Protein AF-C3ZDR0-F1 (afdb_monomer_lite)

Sequence (92 aa):
GHEVEGQYRGQTVTLDAPLNKINLHVRGGTILPTQQPANTTVYSRKNPMGLLVAMDDSSAASGTLFWDDGEDVDSIERNDYLFVNFTASSVS

Structure (mmCIF, N/CA/C/O backbone):
data_AF-C3ZDR0-F1
#
_entry.id   AF-C3ZDR0-F1
#
loop_
_atom_site.group_PDB
_atom_site.id
_atom_site.type_symbol
_atom_site.label_atom_id
_atom_site.label_alt_id
_atom_site.label_comp_id
_atom_site.label_asym_id
_atom_site.label_entity_id
_atom_site.label_seq_id
_atom_site.pdbx_PDB_ins_code
_atom_site.Cartn_x
_atom_site.Cartn_y
_atom_site.Cartn_z
_atom_site.occupancy
_atom_site.B_iso_or_equiv
_atom_site.auth_seq_id
_atom_site.auth_comp_id
_atom_site.auth_asym_id
_atom_site.auth_atom_id
_atom_site.pdbx_PDB_model_num
ATOM 1 N N . GLY A 1 1 ? -5.292 -9.696 7.614 1.00 55.31 1 GLY A N 1
ATOM 2 C CA . GLY A 1 1 ? -4.842 -8.996 8.832 1.00 55.31 1 GLY A CA 1
ATOM 3 C C . GLY A 1 1 ? -5.732 -9.414 9.979 1.00 55.31 1 GLY A C 1
ATOM 4 O O . GLY A 1 1 ? -6.826 -9.890 9.711 1.00 55.31 1 GLY A O 1
ATOM 5 N N . HIS A 1 2 ? -5.263 -9.283 11.215 1.00 66.62 2 HIS A N 1
ATOM 6 C CA . HIS A 1 2 ? -6.106 -9.408 12.404 1.00 66.62 2 HIS A CA 1
ATOM 7 C C . HIS A 1 2 ? -6.404 -7.990 12.892 1.00 66.62 2 HIS A C 1
ATOM 9 O O . HIS A 1 2 ? -5.473 -7.195 13.026 1.00 66.62 2 HIS A O 1
ATOM 15 N N . GLU A 1 3 ? -7.671 -7.660 13.110 1.00 65.88 3 GLU A N 1
ATOM 16 C CA . GLU A 1 3 ? -8.048 -6.379 13.703 1.00 65.88 3 GLU A CA 1
ATOM 17 C C . GLU A 1 3 ? -7.654 -6.380 15.179 1.00 65.88 3 GLU A C 1
ATOM 19 O O . GLU A 1 3 ? -7.923 -7.337 15.898 1.00 65.88 3 GLU A O 1
ATOM 24 N N . VAL A 1 4 ? -6.942 -5.356 15.641 1.00 67.25 4 VAL A N 1
ATOM 25 C CA . VAL A 1 4 ? -6.599 -5.264 17.063 1.00 67.25 4 VAL A CA 1
ATOM 26 C C . VAL A 1 4 ? -7.794 -4.632 17.773 1.00 67.25 4 VAL A C 1
ATOM 28 O O . VAL A 1 4 ? -7.919 -3.411 17.807 1.00 67.25 4 VAL A O 1
ATOM 31 N N . GLU A 1 5 ? -8.694 -5.470 18.287 1.00 62.38 5 GLU A N 1
ATOM 32 C CA . GLU A 1 5 ? -9.880 -5.026 19.022 1.00 62.38 5 GLU A CA 1
ATOM 33 C C . GLU A 1 5 ? -9.487 -4.310 20.324 1.00 62.38 5 GLU A C 1
ATOM 35 O O . GLU A 1 5 ? -8.764 -4.857 21.157 1.00 62.38 5 GLU A O 1
ATOM 40 N N . GLY A 1 6 ? -9.975 -3.082 20.514 1.00 66.88 6 GLY A N 1
ATOM 41 C CA . GLY A 1 6 ? -9.819 -2.329 21.760 1.00 66.88 6 GLY A CA 1
ATOM 42 C C . GLY A 1 6 ? -9.756 -0.812 21.566 1.00 66.88 6 GLY A C 1
ATOM 43 O O . GLY A 1 6 ? -9.509 -0.300 20.475 1.00 66.88 6 GLY A O 1
ATOM 44 N N . GLN A 1 7 ? -9.981 -0.059 22.646 1.00 69.88 7 GLN A N 1
ATOM 45 C CA . GLN A 1 7 ? -9.847 1.399 22.631 1.00 69.88 7 GLN A CA 1
ATOM 46 C C . GLN A 1 7 ? -8.412 1.811 22.953 1.00 69.88 7 GLN A C 1
ATOM 48 O O . GLN A 1 7 ? -8.069 2.024 24.111 1.00 69.88 7 GLN A O 1
ATOM 53 N N . TYR A 1 8 ? -7.584 1.957 21.919 1.00 82.81 8 TYR A N 1
ATOM 54 C CA . TYR A 1 8 ? -6.164 2.324 22.050 1.00 82.81 8 TYR A CA 1
ATOM 55 C C . TYR A 1 8 ? -5.854 3.778 21.658 1.00 82.81 8 TYR A C 1
ATOM 57 O O . TYR A 1 8 ? -4.695 4.193 21.616 1.00 82.81 8 TYR A O 1
ATOM 65 N N . ARG A 1 9 ? -6.883 4.580 21.349 1.00 86.38 9 ARG A N 1
ATOM 66 C CA . ARG A 1 9 ? -6.717 5.973 20.908 1.00 86.38 9 ARG A CA 1
ATOM 67 C C . ARG A 1 9 ? -5.994 6.795 21.979 1.00 86.38 9 ARG A C 1
ATOM 69 O O . ARG A 1 9 ? -6.436 6.846 23.123 1.00 86.38 9 ARG A O 1
ATOM 76 N N . GLY A 1 10 ? -4.899 7.448 21.580 1.00 89.12 10 GLY A N 1
ATOM 77 C CA . GLY A 1 10 ? -4.131 8.357 22.438 1.00 89.12 10 GLY A CA 1
ATOM 78 C C . GLY A 1 10 ? -3.379 7.682 23.587 1.00 89.12 10 GLY A C 1
ATOM 79 O O . GLY A 1 10 ? -3.019 8.362 24.543 1.00 89.12 10 GLY A O 1
ATOM 80 N N . GLN A 1 11 ? -3.163 6.367 23.520 1.00 92.38 11 GLN A N 1
ATOM 81 C CA . GLN A 1 11 ? -2.552 5.593 24.599 1.00 92.38 11 GLN A CA 1
ATOM 82 C C . GLN A 1 11 ? -1.224 4.967 24.174 1.00 92.38 11 GLN A C 1
ATOM 84 O O . GLN A 1 11 ? -1.028 4.597 23.017 1.00 92.38 11 GLN A O 1
ATOM 89 N N . THR A 1 12 ? -0.328 4.798 25.146 1.00 94.06 12 THR A N 1
ATOM 90 C CA . THR A 1 12 ? 0.845 3.931 25.007 1.00 94.06 12 THR A CA 1
ATOM 91 C C . THR A 1 12 ? 0.424 2.496 25.294 1.00 94.06 12 THR A C 1
ATOM 93 O O . THR A 1 12 ? -0.120 2.216 26.360 1.00 94.06 12 THR A O 1
ATOM 96 N N . VAL A 1 13 ? 0.688 1.586 24.358 1.00 90.44 13 VAL A N 1
ATOM 97 C CA . VAL A 1 13 ? 0.277 0.180 24.448 1.00 90.44 13 VAL A CA 1
ATOM 98 C C . VAL A 1 13 ? 1.497 -0.719 24.293 1.00 90.44 13 VAL A C 1
ATOM 100 O O . VAL A 1 13 ? 2.296 -0.532 23.376 1.00 90.44 13 VAL A O 1
ATOM 103 N N . THR A 1 14 ? 1.628 -1.713 25.170 1.00 92.69 14 THR A N 1
ATOM 104 C CA . THR A 1 14 ? 2.624 -2.783 25.032 1.00 92.69 14 THR A CA 1
ATOM 105 C C . THR A 1 14 ? 2.017 -3.920 24.218 1.00 92.69 14 THR A C 1
ATOM 107 O O . THR A 1 14 ? 0.986 -4.468 24.599 1.00 92.69 14 THR A O 1
ATOM 110 N N . LEU A 1 15 ? 2.654 -4.280 23.105 1.00 91.25 15 LEU A N 1
ATOM 111 C CA . LEU A 1 15 ? 2.196 -5.334 22.198 1.00 91.25 15 LEU A CA 1
ATOM 112 C C . LEU A 1 15 ? 3.189 -6.491 22.173 1.00 91.25 15 LEU A C 1
ATOM 114 O O . LEU A 1 15 ? 4.398 -6.278 22.248 1.00 91.25 15 LEU A O 1
ATOM 118 N N . ASP A 1 16 ? 2.675 -7.708 22.005 1.00 93.31 16 ASP A N 1
ATOM 119 C CA . ASP A 1 16 ? 3.512 -8.896 21.876 1.00 93.31 16 ASP A CA 1
ATOM 120 C C . ASP A 1 16 ? 4.352 -8.850 20.585 1.00 93.31 16 ASP A C 1
ATOM 122 O O . ASP A 1 16 ? 3.820 -8.666 19.478 1.00 93.31 16 ASP A O 1
ATOM 126 N N . ALA A 1 17 ? 5.668 -8.996 20.743 1.00 95.31 17 ALA A N 1
ATOM 127 C CA . ALA A 1 17 ? 6.683 -8.875 19.696 1.00 95.31 17 ALA A CA 1
ATOM 128 C C . ALA A 1 17 ? 7.821 -9.897 19.918 1.00 95.31 17 ALA A C 1
ATOM 130 O O . ALA A 1 17 ? 8.946 -9.510 20.248 1.00 95.31 17 ALA A O 1
ATOM 131 N N . PRO A 1 18 ? 7.550 -11.211 19.790 1.00 96.56 18 PRO A N 1
ATOM 132 C CA . PRO A 1 18 ? 8.593 -12.233 19.807 1.00 96.56 18 PRO A CA 1
ATOM 133 C C . PRO A 1 18 ? 9.615 -12.005 18.683 1.00 96.56 18 PRO A C 1
ATOM 135 O O . PRO A 1 18 ? 9.351 -11.292 17.718 1.00 96.56 18 PRO A O 1
ATOM 138 N N . LEU A 1 19 ? 10.776 -12.663 18.777 1.00 98.00 19 LEU A N 1
ATOM 139 C CA . LEU A 1 19 ? 11.938 -12.444 17.900 1.00 98.00 19 LEU A CA 1
ATOM 140 C C . LEU A 1 19 ? 11.623 -12.451 16.389 1.00 98.00 19 LEU A C 1
ATOM 142 O O . LEU A 1 19 ? 12.270 -11.746 15.621 1.00 98.00 19 LEU A O 1
ATOM 146 N N . ASN A 1 20 ? 10.646 -13.248 15.954 1.00 97.00 20 ASN A N 1
ATOM 147 C CA . ASN A 1 20 ? 10.255 -13.409 14.553 1.00 97.00 20 ASN A CA 1
ATOM 148 C C . ASN A 1 20 ? 9.033 -12.565 14.136 1.00 97.00 20 ASN A C 1
ATOM 150 O O . ASN A 1 20 ? 8.482 -12.799 13.059 1.00 97.00 20 ASN A O 1
ATOM 154 N N . LYS A 1 21 ? 8.584 -11.616 14.967 1.00 95.19 21 LYS A N 1
ATOM 155 C CA . LYS A 1 21 ? 7.399 -10.790 14.712 1.00 95.19 21 LYS A CA 1
ATOM 156 C C . LYS A 1 21 ? 7.717 -9.308 14.878 1.00 95.19 21 LYS A C 1
ATOM 158 O O . LYS A 1 21 ? 8.145 -8.859 15.935 1.00 95.19 21 LYS A O 1
ATOM 163 N N . ILE A 1 22 ? 7.387 -8.535 13.849 1.00 95.81 22 ILE A N 1
ATOM 164 C CA . ILE A 1 22 ? 7.313 -7.076 13.913 1.00 95.81 22 ILE A CA 1
ATOM 165 C C . ILE A 1 22 ? 5.849 -6.641 13.832 1.00 95.81 22 ILE A C 1
ATOM 167 O O . ILE A 1 22 ? 5.086 -7.156 13.014 1.00 95.81 22 ILE A O 1
ATOM 171 N N . ASN A 1 23 ? 5.440 -5.708 14.692 1.00 93.75 23 ASN A N 1
ATOM 172 C CA . ASN A 1 23 ? 4.080 -5.176 14.677 1.00 93.75 23 ASN A CA 1
ATOM 173 C C . ASN A 1 23 ? 3.976 -4.032 13.657 1.00 93.75 23 ASN A C 1
ATOM 175 O O . ASN A 1 23 ? 4.677 -3.029 13.772 1.00 93.75 23 ASN A O 1
ATOM 179 N N . LEU A 1 24 ? 3.075 -4.173 12.685 1.00 94.44 24 LEU A N 1
ATOM 180 C CA . LEU A 1 24 ? 2.731 -3.153 11.693 1.00 94.44 24 LEU A CA 1
ATOM 181 C C . LEU A 1 24 ? 1.228 -2.881 11.773 1.00 94.44 24 LEU A C 1
ATOM 183 O O . LEU A 1 24 ? 0.440 -3.820 11.873 1.00 94.44 24 LEU A O 1
ATOM 187 N N . HIS A 1 25 ? 0.836 -1.610 11.714 1.00 92.69 25 HIS A N 1
ATOM 188 C CA . HIS A 1 25 ? -0.561 -1.188 11.824 1.00 92.69 25 HIS A CA 1
ATOM 189 C C . HIS A 1 25 ? -0.928 -0.279 10.654 1.00 92.69 25 HIS A C 1
ATOM 191 O O . HIS A 1 25 ? -0.130 0.563 10.242 1.00 92.69 25 HIS A O 1
ATOM 197 N N . VAL A 1 26 ? -2.149 -0.435 10.147 1.00 94.69 26 VAL A N 1
ATOM 198 C CA . VAL A 1 26 ? -2.728 0.444 9.128 1.00 94.69 26 VAL A CA 1
ATOM 199 C C . VAL A 1 26 ? -3.759 1.331 9.802 1.00 94.69 26 VAL A C 1
ATOM 201 O O . VAL A 1 26 ? -4.599 0.855 10.562 1.00 94.69 26 VAL A O 1
ATOM 204 N N . ARG A 1 27 ? -3.670 2.635 9.551 1.00 93.00 27 ARG A N 1
ATOM 205 C CA . ARG A 1 27 ? -4.597 3.614 10.112 1.00 93.00 27 ARG A CA 1
ATOM 206 C C . ARG A 1 27 ? -5.964 3.470 9.436 1.00 93.00 27 ARG A C 1
ATOM 208 O O . ARG A 1 27 ? -6.033 3.514 8.209 1.00 93.00 27 ARG A O 1
ATOM 215 N N . GLY A 1 28 ? -7.033 3.370 10.227 1.00 94.31 28 GLY A N 1
ATOM 216 C CA . GLY A 1 28 ? -8.403 3.484 9.714 1.00 94.31 28 GLY A CA 1
ATOM 217 C C . GLY A 1 28 ? -8.600 4.784 8.924 1.00 94.31 28 GLY A C 1
ATOM 218 O O . GLY A 1 28 ? -7.976 5.804 9.233 1.00 94.31 28 GLY A O 1
ATOM 219 N N . GLY A 1 29 ? -9.426 4.740 7.884 1.00 96.38 29 GLY A N 1
ATOM 220 C CA . GLY A 1 29 ? -9.606 5.829 6.924 1.00 96.38 29 GLY A CA 1
ATOM 221 C C . GLY A 1 29 ? -8.717 5.710 5.683 1.00 96.38 29 GLY A C 1
ATOM 222 O O . GLY A 1 29 ? -8.742 6.598 4.830 1.00 96.38 29 GLY A O 1
ATOM 223 N N . THR A 1 30 ? -7.943 4.626 5.553 1.00 97.69 30 THR A N 1
ATOM 224 C CA . THR A 1 30 ? -6.914 4.474 4.510 1.00 97.69 30 THR A CA 1
ATOM 225 C C . THR A 1 30 ? -7.169 3.251 3.630 1.00 97.69 30 THR A C 1
ATOM 227 O O . THR A 1 30 ? -7.487 2.168 4.122 1.00 97.69 30 THR A O 1
ATOM 230 N N . ILE A 1 31 ? -6.967 3.404 2.322 1.00 98.56 31 ILE A N 1
ATOM 231 C CA . ILE A 1 31 ? -6.913 2.313 1.345 1.00 98.56 31 ILE A CA 1
ATOM 232 C C . ILE A 1 31 ? -5.470 2.169 0.870 1.00 98.56 31 ILE A C 1
ATOM 234 O O . ILE A 1 31 ? -4.895 3.118 0.342 1.00 98.56 31 ILE A O 1
ATOM 238 N N . LEU A 1 32 ? -4.890 0.981 1.039 1.00 98.38 32 LEU A N 1
ATOM 239 C CA . LEU A 1 32 ? -3.546 0.672 0.554 1.00 98.38 32 LEU A CA 1
ATOM 240 C C . LEU A 1 32 ? -3.618 -0.288 -0.640 1.00 98.38 32 LEU A C 1
ATOM 242 O O . LEU A 1 32 ? -4.144 -1.396 -0.484 1.00 98.38 32 LEU A O 1
ATOM 246 N N . PRO A 1 33 ? -3.077 0.079 -1.816 1.00 98.44 33 PRO A N 1
ATOM 247 C CA . PRO A 1 33 ? -2.814 -0.896 -2.860 1.00 98.44 33 PRO A CA 1
ATOM 248 C C . PRO A 1 33 ? -1.725 -1.870 -2.400 1.00 98.44 33 PRO A C 1
ATOM 250 O O . PRO A 1 33 ? -0.747 -1.498 -1.755 1.00 98.44 33 PRO A O 1
ATOM 253 N N . THR A 1 34 ? -1.912 -3.141 -2.724 1.00 98.06 34 THR A N 1
ATOM 254 C CA . THR A 1 34 ? -1.001 -4.239 -2.391 1.00 98.06 34 THR A CA 1
ATOM 255 C C . THR A 1 34 ? -0.750 -5.075 -3.637 1.00 98.06 34 THR A C 1
ATOM 257 O O . THR A 1 34 ? -1.563 -5.090 -4.560 1.00 98.06 34 THR A O 1
ATOM 260 N N . GLN A 1 35 ? 0.363 -5.797 -3.660 1.00 98.38 35 GLN A N 1
ATOM 261 C CA . GLN A 1 35 ? 0.687 -6.731 -4.729 1.00 98.38 35 GLN A CA 1
ATOM 262 C C . GLN A 1 35 ? 1.257 -8.007 -4.119 1.00 98.38 35 GLN A C 1
ATOM 264 O O . GLN A 1 35 ? 1.971 -7.948 -3.114 1.00 98.38 35 GLN A O 1
ATOM 269 N N . GLN A 1 36 ? 0.923 -9.168 -4.689 1.00 98.19 36 GLN A N 1
ATOM 270 C CA . GLN A 1 36 ? 1.436 -10.431 -4.155 1.00 98.19 36 GLN A CA 1
ATOM 271 C C . GLN A 1 36 ? 2.968 -10.497 -4.290 1.00 98.19 36 GLN A C 1
ATOM 273 O O . GLN A 1 36 ? 3.509 -10.138 -5.344 1.00 98.19 36 GLN A O 1
ATOM 278 N N . PRO A 1 37 ? 3.680 -10.976 -3.255 1.00 98.25 37 PRO A N 1
ATOM 279 C CA . PRO A 1 37 ? 5.137 -10.971 -3.240 1.00 98.25 37 PRO A CA 1
ATOM 280 C C . PRO A 1 37 ? 5.735 -11.932 -4.278 1.00 98.25 37 PRO A C 1
ATOM 282 O O . PRO A 1 37 ? 5.146 -12.955 -4.623 1.00 98.25 37 PRO A O 1
ATOM 285 N N . ALA A 1 38 ? 6.946 -11.618 -4.734 1.00 98.31 38 ALA A N 1
ATOM 286 C CA . ALA A 1 38 ? 7.822 -12.519 -5.480 1.00 98.31 38 ALA A CA 1
ATOM 287 C C . ALA A 1 38 ? 9.288 -12.191 -5.157 1.00 98.31 38 ALA A C 1
ATOM 289 O O . ALA A 1 38 ? 9.576 -11.176 -4.526 1.00 98.31 38 ALA A O 1
ATOM 290 N N . ASN A 1 39 ? 10.222 -13.025 -5.620 1.00 98.50 39 ASN A N 1
ATOM 291 C CA . ASN A 1 39 ? 11.649 -12.874 -5.304 1.00 98.50 39 ASN A CA 1
ATOM 292 C C . ASN A 1 39 ? 12.286 -11.591 -5.871 1.00 98.50 39 ASN A C 1
ATOM 294 O O . ASN A 1 39 ? 13.320 -11.159 -5.374 1.00 98.50 39 ASN A O 1
ATOM 298 N N . THR A 1 40 ? 11.706 -11.000 -6.920 1.00 98.44 40 THR A N 1
ATOM 299 C CA . THR A 1 40 ? 12.166 -9.734 -7.509 1.00 98.44 40 THR A CA 1
ATOM 300 C C . THR A 1 40 ? 10.978 -8.894 -7.963 1.00 98.44 40 THR A C 1
ATOM 302 O O . THR A 1 40 ? 9.896 -9.427 -8.228 1.00 98.44 40 THR A O 1
ATOM 305 N N . THR A 1 41 ? 11.199 -7.591 -8.140 1.00 97.50 41 THR A N 1
ATOM 306 C CA . THR A 1 41 ? 10.189 -6.665 -8.675 1.00 97.50 41 THR A CA 1
ATOM 307 C C . THR A 1 41 ? 9.847 -6.934 -10.138 1.00 97.50 41 THR A C 1
ATOM 309 O O . THR A 1 41 ? 8.752 -6.593 -10.570 1.00 97.50 41 THR A O 1
ATOM 312 N N . VAL A 1 42 ? 10.732 -7.589 -10.901 1.00 97.81 42 VAL A N 1
ATOM 313 C CA . VAL A 1 42 ? 10.459 -8.052 -12.277 1.00 97.81 42 VAL A CA 1
ATOM 314 C C . VAL A 1 42 ? 9.332 -9.088 -12.293 1.00 97.81 42 VAL A C 1
ATOM 316 O O . VAL A 1 42 ? 8.498 -9.091 -13.202 1.00 97.81 42 VAL A O 1
ATOM 319 N N . TYR A 1 43 ? 9.297 -9.966 -11.287 1.00 98.38 43 TYR A N 1
ATOM 320 C CA . TYR A 1 43 ? 8.257 -10.983 -11.155 1.00 98.38 43 TYR A CA 1
ATOM 321 C C . TYR A 1 43 ? 7.041 -10.460 -10.390 1.00 98.38 43 TYR A C 1
ATOM 323 O O . TYR A 1 43 ? 5.920 -10.662 -10.850 1.00 98.38 43 TYR A O 1
ATOM 331 N N . SER A 1 44 ? 7.233 -9.751 -9.271 1.00 98.38 44 SER A N 1
ATOM 332 C CA . SER A 1 44 ? 6.107 -9.322 -8.431 1.00 98.38 44 SER A CA 1
ATOM 333 C C . SER A 1 44 ? 5.195 -8.336 -9.153 1.00 98.38 44 SER A C 1
ATOM 335 O O . SER A 1 44 ? 3.986 -8.439 -8.993 1.00 98.38 44 SER A O 1
ATOM 337 N N . ARG A 1 45 ? 5.736 -7.461 -10.019 1.00 98.06 45 ARG A N 1
ATOM 338 C CA . ARG A 1 45 ? 4.932 -6.484 -10.777 1.00 98.06 45 ARG A CA 1
ATOM 339 C C . ARG A 1 45 ? 3.914 -7.109 -11.736 1.00 98.06 45 ARG A C 1
ATOM 341 O O . ARG A 1 45 ? 3.002 -6.423 -12.182 1.00 98.06 45 ARG A O 1
ATOM 348 N N . LYS A 1 46 ? 4.081 -8.394 -12.067 1.00 97.75 46 LYS A N 1
ATOM 349 C CA . LYS A 1 46 ? 3.172 -9.174 -12.923 1.00 97.75 46 LYS A CA 1
ATOM 350 C C . LYS A 1 46 ? 2.094 -9.903 -12.121 1.00 97.75 4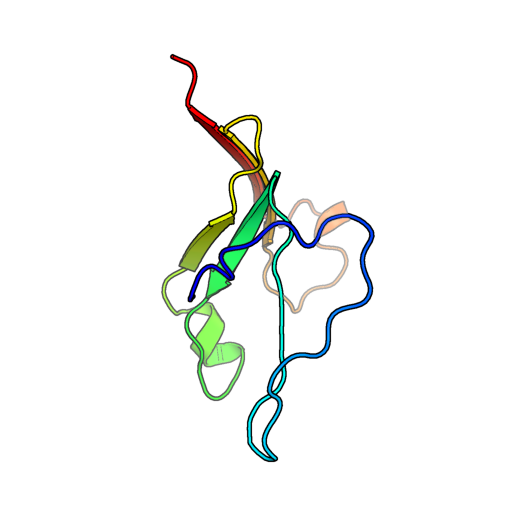6 LYS A C 1
ATOM 352 O O . LYS A 1 46 ? 1.175 -10.465 -12.713 1.00 97.75 46 LYS A O 1
ATOM 357 N N . ASN A 1 4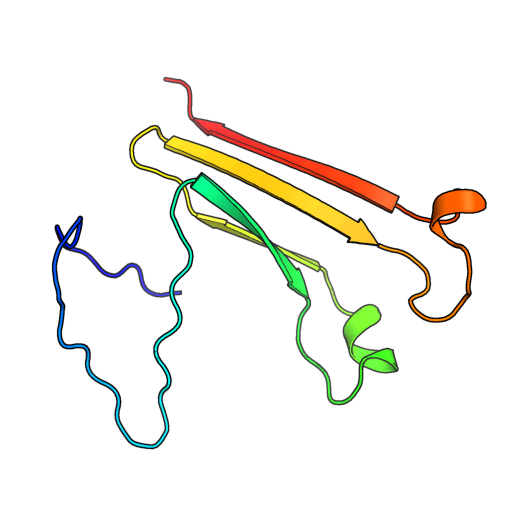7 ? 2.216 -9.931 -10.796 1.00 98.38 47 ASN A N 1
ATOM 358 C CA . ASN A 1 47 ? 1.253 -10.595 -9.938 1.00 98.38 47 ASN A CA 1
ATOM 359 C C . ASN A 1 47 ? -0.019 -9.750 -9.772 1.00 98.38 47 ASN A C 1
ATOM 361 O O . ASN A 1 47 ? 0.032 -8.521 -9.903 1.00 98.38 47 ASN A O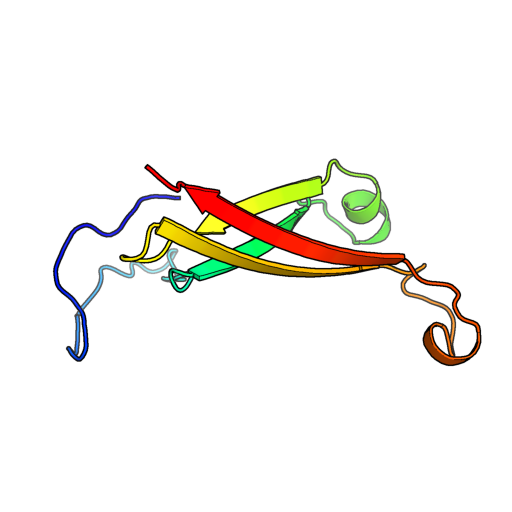 1
ATOM 365 N N . PRO A 1 48 ? -1.151 -10.387 -9.416 1.00 98.38 48 PRO A N 1
ATOM 366 C CA . PRO A 1 48 ? -2.387 -9.681 -9.122 1.00 98.38 48 PRO A CA 1
ATOM 367 C C . PRO A 1 48 ? -2.211 -8.585 -8.067 1.00 98.38 48 PRO A C 1
ATOM 369 O O . PRO A 1 48 ? -1.562 -8.779 -7.032 1.00 98.38 48 PRO A O 1
ATOM 372 N N . MET A 1 49 ? -2.846 -7.448 -8.338 1.00 98.31 49 MET A N 1
ATOM 373 C CA . MET A 1 49 ? -3.025 -6.363 -7.381 1.00 98.31 49 MET A CA 1
ATOM 374 C C . MET A 1 49 ? -4.174 -6.690 -6.421 1.00 98.31 49 MET A C 1
ATOM 376 O O . MET A 1 49 ? -5.125 -7.387 -6.778 1.00 98.31 49 MET A O 1
ATOM 380 N N . GLY A 1 50 ? -4.106 -6.146 -5.212 1.00 98.00 50 GLY A N 1
ATOM 381 C CA . GLY A 1 50 ? -5.175 -6.183 -4.219 1.00 98.00 50 GLY A CA 1
ATOM 382 C C . GLY A 1 50 ? -5.311 -4.842 -3.505 1.00 98.00 50 GLY A C 1
ATOM 383 O O . GLY A 1 50 ? -4.422 -3.996 -3.582 1.00 98.00 50 GLY A O 1
ATOM 384 N N . LEU A 1 51 ? -6.404 -4.657 -2.768 1.00 98.00 51 LEU A N 1
ATOM 385 C CA . LEU A 1 51 ? -6.615 -3.493 -1.909 1.00 98.00 51 LEU A CA 1
ATOM 386 C C . LEU A 1 51 ? -6.789 -3.945 -0.460 1.00 98.00 51 LEU A C 1
ATOM 388 O O . LEU A 1 51 ? -7.571 -4.852 -0.178 1.00 98.00 51 LEU A O 1
ATOM 392 N N . LEU A 1 52 ? -6.096 -3.276 0.457 1.00 97.19 52 LEU A N 1
ATOM 393 C CA . LEU A 1 52 ? -6.389 -3.323 1.883 1.00 97.19 52 LEU A CA 1
ATOM 394 C C . LEU A 1 52 ? -7.190 -2.072 2.245 1.00 97.19 52 LEU A C 1
ATOM 396 O O . LEU A 1 52 ? -6.640 -0.973 2.290 1.00 97.19 52 LEU A O 1
ATOM 400 N N . VAL A 1 53 ? -8.488 -2.246 2.482 1.00 96.81 53 VAL A N 1
ATOM 401 C CA . VAL A 1 53 ? -9.414 -1.166 2.850 1.00 96.81 53 VAL A CA 1
ATOM 402 C C . VAL A 1 53 ? -9.580 -1.164 4.367 1.00 96.81 53 VAL A C 1
ATOM 404 O O . VAL A 1 53 ? -10.271 -2.019 4.915 1.00 96.81 53 VAL A O 1
ATOM 407 N N . ALA A 1 54 ? -8.922 -0.229 5.050 1.00 95.19 54 ALA A N 1
ATOM 408 C CA . ALA A 1 54 ? -9.048 -0.044 6.492 1.00 95.19 54 ALA A CA 1
ATOM 409 C C . ALA A 1 54 ? -10.030 1.101 6.762 1.00 95.19 54 ALA A C 1
ATOM 411 O O . ALA A 1 54 ? -9.654 2.270 6.694 1.00 95.19 54 ALA A O 1
ATOM 412 N N . MET A 1 55 ? -11.289 0.769 7.039 1.00 94.88 55 MET A N 1
ATOM 413 C CA . MET A 1 55 ? -12.334 1.751 7.352 1.00 94.88 55 MET A CA 1
ATOM 414 C C . MET A 1 55 ? -12.049 2.441 8.695 1.00 94.88 55 MET A C 1
ATOM 416 O O . MET A 1 55 ? -11.464 1.834 9.592 1.00 94.88 55 MET A O 1
ATOM 420 N N . ASP A 1 56 ? -12.414 3.715 8.831 1.00 93.00 56 ASP A N 1
ATOM 421 C CA . ASP A 1 56 ? -12.428 4.409 10.125 1.00 93.00 56 ASP A CA 1
ATOM 422 C C . ASP A 1 56 ? -13.793 4.308 10.831 1.00 93.00 56 ASP A C 1
ATOM 424 O O . ASP A 1 56 ? -14.746 3.725 10.316 1.00 93.00 56 ASP A O 1
ATOM 428 N N . ASP A 1 57 ? -13.896 4.924 12.012 1.00 92.00 57 ASP A N 1
ATOM 429 C CA . ASP A 1 57 ? -15.132 5.021 12.800 1.00 92.00 57 ASP A CA 1
ATOM 430 C C . ASP A 1 57 ? -16.286 5.714 12.039 1.00 92.00 57 ASP A C 1
ATOM 432 O O . ASP A 1 57 ? -17.443 5.567 12.426 1.00 92.00 57 ASP A O 1
ATOM 436 N N . SER A 1 58 ? -15.998 6.454 10.958 1.00 93.81 58 SER A N 1
ATOM 437 C CA . SER A 1 58 ? -17.01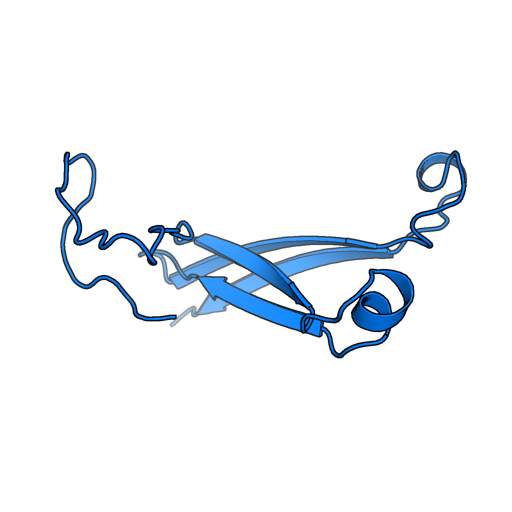0 7.072 10.084 1.00 93.81 58 SER A CA 1
ATOM 438 C C . SER A 1 58 ? -17.409 6.160 8.920 1.00 93.81 58 SER A C 1
ATOM 440 O O . SER A 1 58 ? -18.128 6.593 8.021 1.00 93.81 58 SER A O 1
ATOM 442 N N . SER A 1 59 ? -16.944 4.905 8.911 1.00 94.75 59 SER A N 1
ATOM 443 C CA . SER A 1 59 ? -17.126 3.962 7.806 1.00 94.75 59 SER A CA 1
ATOM 444 C C . SER A 1 59 ? -16.688 4.548 6.464 1.00 94.75 59 SER A C 1
ATOM 446 O O . SER A 1 59 ? -17.359 4.357 5.444 1.00 94.75 59 SER A O 1
ATOM 448 N N . ALA A 1 60 ? -15.553 5.248 6.465 1.00 97.06 60 ALA A N 1
ATOM 449 C CA . ALA A 1 60 ? -14.935 5.799 5.272 1.00 97.06 60 ALA A CA 1
ATOM 450 C C . ALA A 1 60 ? -13.473 5.354 5.151 1.00 97.06 60 ALA A C 1
ATOM 452 O O . ALA A 1 60 ? -12.802 5.060 6.142 1.00 97.06 60 ALA A O 1
ATOM 453 N N . ALA A 1 61 ? -12.972 5.310 3.918 1.00 98.06 61 ALA A N 1
ATOM 454 C CA . ALA A 1 61 ? -11.554 5.169 3.623 1.00 98.06 61 ALA A CA 1
ATOM 455 C C . ALA A 1 61 ? -11.200 5.787 2.266 1.00 98.06 61 ALA A C 1
ATOM 457 O O . ALA A 1 61 ? -12.010 5.806 1.337 1.00 98.06 61 ALA A O 1
ATOM 458 N N . SER A 1 62 ? -9.964 6.264 2.133 1.00 98.50 62 SER A N 1
ATOM 459 C CA . SER A 1 62 ? -9.435 6.773 0.866 1.00 98.50 62 SER A CA 1
ATOM 460 C C . SER A 1 62 ? -7.965 6.415 0.679 1.00 98.50 62 SER A C 1
ATOM 462 O O . SER A 1 62 ? -7.255 6.116 1.638 1.00 98.50 62 SER A O 1
ATOM 464 N N . GLY A 1 63 ? -7.502 6.419 -0.563 1.00 98.56 63 GLY A N 1
ATOM 465 C CA . GLY A 1 63 ? -6.106 6.154 -0.887 1.00 98.56 63 GLY A CA 1
ATOM 466 C C . GLY A 1 63 ? -5.827 6.375 -2.360 1.00 98.56 63 GLY A C 1
ATOM 467 O O . GLY A 1 63 ? -6.740 6.640 -3.141 1.00 98.56 63 GLY A O 1
ATOM 468 N N . THR A 1 64 ? -4.566 6.259 -2.749 1.00 98.69 64 THR A N 1
ATOM 469 C CA . THR A 1 64 ? -4.140 6.467 -4.132 1.00 98.69 64 THR A CA 1
ATOM 470 C C . THR A 1 64 ? -3.179 5.376 -4.583 1.00 98.69 64 THR A C 1
ATOM 472 O O . THR A 1 64 ? -2.516 4.728 -3.772 1.00 98.69 64 THR A O 1
ATOM 475 N N . LEU A 1 65 ? -3.120 5.164 -5.895 1.00 98.69 65 LEU A N 1
ATOM 476 C CA . LEU A 1 65 ? -2.105 4.360 -6.565 1.00 98.69 65 LEU A CA 1
ATOM 477 C C . LEU A 1 65 ? -1.503 5.197 -7.686 1.00 98.69 65 LEU A C 1
ATOM 479 O O . LEU A 1 65 ? -2.231 5.680 -8.548 1.00 98.69 65 LEU A O 1
ATOM 483 N N . PHE A 1 66 ? -0.183 5.323 -7.676 1.00 98.38 66 PHE A N 1
ATOM 484 C CA . PHE A 1 66 ? 0.603 5.761 -8.821 1.00 98.38 66 PHE A CA 1
ATOM 485 C C . PHE A 1 66 ? 1.317 4.535 -9.393 1.00 98.38 66 PHE A C 1
ATOM 487 O O . PHE A 1 66 ? 1.859 3.736 -8.624 1.00 98.38 66 PHE A O 1
ATOM 494 N N . TRP A 1 67 ? 1.282 4.360 -10.710 1.00 98.19 67 TRP A N 1
ATOM 495 C CA . TRP A 1 67 ? 1.863 3.201 -11.377 1.00 98.19 67 TRP A CA 1
ATOM 496 C C . TRP A 1 67 ? 2.444 3.581 -12.735 1.00 98.19 67 TRP A C 1
ATOM 498 O O . TRP A 1 67 ? 1.714 4.048 -13.603 1.00 98.19 67 TRP A O 1
ATOM 508 N N . ASP A 1 68 ? 3.732 3.348 -12.935 1.00 97.50 68 ASP A N 1
ATOM 509 C CA . ASP A 1 68 ? 4.448 3.567 -14.192 1.00 97.50 68 ASP A CA 1
ATOM 510 C C . ASP A 1 68 ? 5.243 2.305 -14.580 1.00 97.50 68 ASP A C 1
ATOM 512 O O . ASP A 1 68 ? 4.959 1.196 -14.107 1.00 97.50 68 ASP A O 1
ATOM 516 N N . ASP A 1 69 ? 6.208 2.440 -15.487 1.00 97.00 69 ASP A N 1
ATOM 517 C CA . ASP A 1 69 ? 7.106 1.343 -15.852 1.00 97.00 69 ASP A CA 1
ATOM 518 C C . ASP A 1 69 ? 8.186 1.055 -14.790 1.00 97.00 69 ASP A C 1
ATOM 520 O O . ASP A 1 69 ? 8.819 -0.005 -14.830 1.00 97.00 69 ASP A O 1
ATOM 524 N N . GLY A 1 70 ? 8.353 1.937 -13.799 1.00 96.75 70 GLY A N 1
ATOM 525 C CA . GLY A 1 70 ? 9.312 1.840 -12.705 1.00 96.75 70 GLY A CA 1
ATOM 526 C C . GLY A 1 70 ? 10.787 1.934 -13.105 1.00 96.75 70 GLY A C 1
ATOM 527 O O . GLY A 1 70 ? 11.626 1.520 -12.298 1.00 96.75 70 GLY A O 1
ATOM 528 N N . GLU A 1 71 ? 11.111 2.395 -14.316 1.00 95.56 71 GLU A N 1
ATOM 529 C CA . GLU A 1 71 ? 12.488 2.437 -14.838 1.00 95.56 71 GLU A CA 1
ATOM 530 C C . GLU A 1 71 ? 12.826 3.738 -15.577 1.00 95.56 71 GLU A C 1
ATOM 532 O O . GLU A 1 71 ? 13.934 4.256 -15.399 1.00 95.56 71 GLU A O 1
ATOM 537 N N . ASP A 1 72 ? 11.909 4.274 -16.383 1.00 95.69 72 ASP A N 1
ATOM 538 C CA . ASP A 1 72 ? 12.188 5.463 -17.178 1.00 95.69 72 ASP A CA 1
ATOM 539 C C . ASP A 1 72 ? 12.247 6.742 -16.322 1.00 95.69 72 ASP A C 1
ATOM 541 O O . ASP A 1 72 ? 11.611 6.879 -15.275 1.00 95.69 72 ASP A O 1
ATOM 545 N N . VAL A 1 73 ? 12.978 7.743 -16.821 1.00 95.56 73 VAL A N 1
ATOM 546 C CA . VAL A 1 73 ? 12.947 9.102 -16.265 1.00 95.56 73 VAL A CA 1
ATOM 547 C C . VAL A 1 73 ? 11.727 9.884 -16.762 1.00 95.56 73 VAL A C 1
ATOM 549 O O . VAL A 1 73 ? 11.138 9.579 -17.807 1.00 95.56 73 VAL A O 1
ATOM 552 N N . ASP A 1 74 ? 11.376 10.925 -16.008 1.00 95.88 74 ASP A N 1
ATOM 553 C CA . ASP A 1 74 ? 10.383 11.939 -16.376 1.00 95.88 74 ASP A CA 1
ATOM 554 C C . ASP A 1 74 ? 8.983 11.367 -16.685 1.00 95.88 74 ASP A C 1
ATOM 556 O O . ASP A 1 74 ? 8.270 11.861 -17.562 1.00 95.88 74 ASP A O 1
ATOM 560 N N . SER A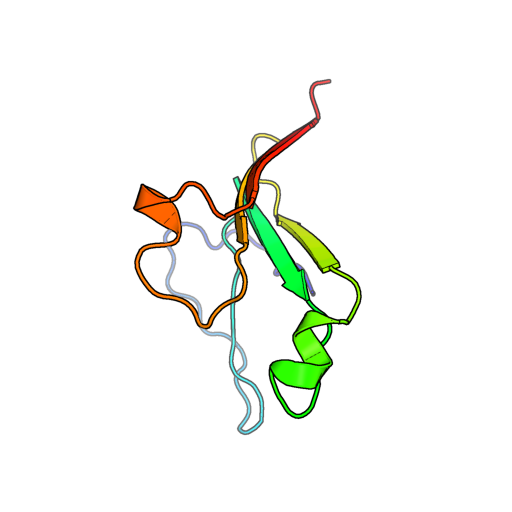 1 75 ? 8.574 10.292 -15.993 1.00 96.38 75 SER A N 1
ATOM 561 C CA . SER A 1 75 ? 7.267 9.648 -16.211 1.00 96.38 75 SER A CA 1
ATOM 562 C C . SER A 1 75 ? 6.103 10.616 -15.967 1.00 96.38 75 SER A C 1
ATOM 564 O O . SER A 1 75 ? 5.119 10.596 -16.708 1.00 96.38 75 SER A O 1
ATOM 566 N N . ILE A 1 76 ? 6.237 11.536 -15.005 1.00 96.31 76 ILE A N 1
ATOM 567 C CA . ILE A 1 76 ? 5.230 12.562 -14.701 1.00 96.31 76 ILE A CA 1
ATOM 568 C C . ILE A 1 76 ? 5.139 13.597 -15.829 1.00 96.31 76 ILE A C 1
ATOM 570 O O . ILE A 1 76 ? 4.045 13.870 -16.321 1.00 96.31 76 ILE A O 1
ATOM 574 N N . GLU A 1 77 ? 6.268 14.158 -16.261 1.00 97.62 77 GLU A N 1
ATOM 575 C CA . GLU A 1 77 ? 6.341 15.185 -17.305 1.00 97.62 77 GLU A CA 1
ATOM 576 C C . GLU A 1 77 ? 5.848 14.656 -18.656 1.00 97.62 77 GLU A C 1
ATOM 578 O O . GLU A 1 77 ? 5.200 15.386 -19.413 1.00 97.62 77 GLU A O 1
ATOM 583 N N . ARG A 1 78 ? 6.121 13.378 -18.946 1.00 96.88 78 ARG A N 1
ATOM 584 C CA . ARG A 1 78 ? 5.653 12.695 -20.159 1.00 96.88 78 ARG A CA 1
ATOM 585 C C . ARG A 1 78 ? 4.206 12.204 -20.072 1.00 96.88 78 ARG A C 1
ATOM 587 O O . ARG A 1 78 ? 3.627 11.878 -21.102 1.00 96.88 78 ARG A O 1
ATOM 594 N N . ASN A 1 79 ? 3.596 12.222 -18.885 1.00 96.50 79 ASN A N 1
ATOM 595 C CA . ASN A 1 79 ? 2.298 11.599 -18.595 1.00 96.50 79 ASN A CA 1
ATOM 596 C C . ASN A 1 79 ? 2.255 10.085 -18.871 1.00 96.50 79 ASN A C 1
ATOM 598 O O . ASN A 1 79 ? 1.199 9.537 -19.189 1.00 96.50 79 ASN A O 1
ATOM 602 N N . ASP A 1 80 ? 3.387 9.404 -18.696 1.00 97.81 80 ASP A N 1
ATOM 603 C CA . ASP A 1 80 ? 3.532 7.960 -18.892 1.00 97.81 80 ASP A CA 1
ATOM 604 C C . ASP A 1 80 ? 3.321 7.210 -17.568 1.00 97.81 80 ASP A C 1
ATOM 606 O O . AS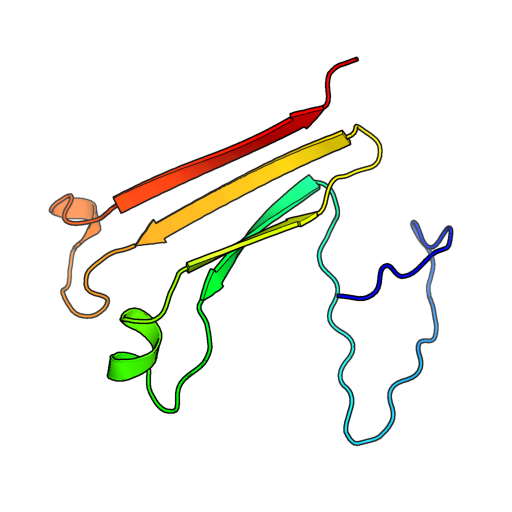P A 1 80 ? 4.182 6.486 -17.072 1.00 97.81 80 ASP A O 1
ATOM 610 N N . TYR A 1 81 ? 2.152 7.419 -16.962 1.00 98.12 81 TYR A N 1
ATOM 611 C CA . TYR A 1 81 ? 1.756 6.782 -15.708 1.00 98.12 81 TYR A CA 1
ATOM 612 C C . TYR A 1 81 ? 0.239 6.599 -15.618 1.00 98.12 81 TYR A C 1
ATOM 614 O O . TYR A 1 81 ? -0.557 7.271 -16.275 1.00 98.12 81 TYR A O 1
ATOM 622 N N . LEU A 1 82 ? -0.172 5.704 -14.729 1.00 98.25 82 LEU A N 1
ATOM 623 C CA . LEU A 1 82 ? -1.531 5.560 -14.239 1.00 98.25 82 LEU A CA 1
ATOM 624 C C . LEU A 1 82 ? -1.611 6.144 -12.826 1.00 98.25 82 LEU A C 1
ATOM 626 O O . LEU A 1 82 ? -0.858 5.749 -11.938 1.00 98.25 82 LEU A O 1
ATOM 630 N N . PHE A 1 83 ? -2.570 7.039 -12.596 1.00 98.44 83 PHE A N 1
ATOM 631 C CA . PHE A 1 83 ? -2.896 7.534 -11.261 1.00 98.44 83 PHE A CA 1
ATOM 632 C C . PHE A 1 83 ? -4.363 7.264 -10.933 1.00 98.44 83 PHE A C 1
ATOM 634 O O . PHE A 1 83 ? -5.263 7.683 -11.661 1.00 98.44 83 PHE A O 1
ATOM 641 N N . VAL A 1 84 ? -4.607 6.556 -9.832 1.00 98.62 84 VAL A N 1
ATOM 642 C CA . VAL A 1 84 ? -5.942 6.133 -9.397 1.00 98.62 84 VAL A CA 1
ATOM 643 C C . VAL A 1 84 ? -6.218 6.661 -7.999 1.00 98.62 84 VAL A C 1
ATOM 645 O O . VAL A 1 84 ? -5.404 6.490 -7.093 1.00 98.62 84 VAL A O 1
ATOM 648 N N . ASN A 1 85 ? -7.399 7.250 -7.817 1.00 98.62 85 ASN A N 1
ATOM 649 C CA . ASN A 1 85 ? -7.938 7.603 -6.508 1.00 98.62 85 ASN A CA 1
ATOM 650 C C . ASN A 1 85 ? -8.968 6.547 -6.090 1.00 98.62 85 ASN A C 1
ATOM 652 O O . ASN A 1 85 ? -9.921 6.286 -6.824 1.00 98.62 85 ASN A O 1
ATOM 656 N N . PHE A 1 86 ? -8.798 5.968 -4.907 1.00 98.56 86 PHE A N 1
ATOM 657 C CA . PHE A 1 86 ? -9.756 5.054 -4.296 1.00 98.56 86 PHE A CA 1
ATOM 658 C C . PHE A 1 86 ? -10.541 5.771 -3.209 1.00 98.56 86 PHE A C 1
ATOM 660 O O . PHE A 1 86 ? -9.977 6.486 -2.379 1.00 98.56 86 PHE A O 1
ATOM 667 N N . THR A 1 87 ? -11.843 5.515 -3.178 1.00 98.00 87 THR A N 1
ATOM 668 C CA . THR A 1 87 ? -12.725 5.922 -2.087 1.00 98.00 87 THR A CA 1
ATOM 669 C C . THR A 1 87 ? -13.637 4.756 -1.736 1.00 98.00 87 THR A C 1
ATOM 671 O O . THR A 1 87 ? -14.082 4.014 -2.612 1.00 98.00 87 THR A O 1
ATOM 674 N N . ALA A 1 88 ? -13.878 4.572 -0.445 1.00 97.25 88 ALA A N 1
ATOM 675 C CA . ALA A 1 88 ? -14.858 3.642 0.083 1.00 97.25 88 ALA A CA 1
ATOM 676 C C . ALA A 1 88 ? -15.657 4.364 1.164 1.00 97.25 88 ALA A C 1
ATOM 678 O O . ALA A 1 88 ? -15.091 5.033 2.028 1.00 97.25 88 ALA A O 1
ATOM 679 N N . SER A 1 89 ? -16.973 4.225 1.112 1.00 95.69 89 SER A N 1
ATOM 680 C CA . SER A 1 89 ? -17.882 4.755 2.119 1.00 95.69 89 SER A CA 1
ATOM 681 C C . SER A 1 89 ? -19.092 3.848 2.198 1.00 95.69 89 SER A C 1
ATOM 683 O O . SER A 1 89 ? -19.696 3.549 1.166 1.00 95.69 89 SER A O 1
ATOM 685 N N . SER A 1 90 ? -19.463 3.442 3.406 1.00 85.69 90 SER A N 1
ATOM 686 C CA . SER A 1 90 ? -20.753 2.802 3.636 1.00 85.69 90 SER A CA 1
ATOM 687 C C . SER A 1 90 ? -21.697 3.858 4.190 1.00 85.69 90 SER A C 1
ATOM 689 O O . SER A 1 90 ? -21.675 4.149 5.381 1.00 85.69 90 SER A O 1
ATOM 691 N N . VAL A 1 91 ? -22.490 4.467 3.310 1.00 66.44 91 VAL A N 1
ATOM 692 C CA . VAL A 1 91 ? -23.582 5.356 3.720 1.00 66.44 91 VAL A CA 1
ATOM 693 C C . VAL A 1 91 ? -24.785 4.466 4.026 1.00 66.44 91 VAL A C 1
ATOM 695 O O . VAL A 1 91 ? -25.181 3.679 3.166 1.00 66.44 91 VAL A O 1
ATOM 698 N N . SER A 1 92 ? -25.316 4.537 5.247 1.00 57.09 92 SER A N 1
ATOM 699 C CA . SER A 1 92 ? -26.642 3.989 5.569 1.00 57.09 92 SER A CA 1
ATOM 700 C C . SER A 1 92 ? -27.741 4.826 4.931 1.00 57.09 92 SER A C 1
ATOM 702 O O . SER A 1 92 ? -27.611 6.069 5.035 1.00 57.09 92 SER A O 1
#

pLDDT: mean 92.98, std 10.03, range [55.31, 98.69]

Secondary structure (DSSP, 8-state):
-----S--TT--------TT-------TTEEEEEE---SSHHHHTTSPEEEEEE--TTSEEEEEEEE--SSSS-HHHHT-SEEEEEEEE---

Foldseek 3Di:
DDDPDDDCPPHDDDDDAPPPDDDDDDDAQEKDKDWDDDPDPVPRVPGDIDIDHRHDPQQKHKYKDKAAPVDDPPCVVVVRIDIDIDIGHDDD

InterPro domains:
  IPR013780 Glycosyl hydrolase, all-beta [G3DSA:2.60.40.1180] (29-92)

Radius of gyration: 17.29 Å; chains: 1; bounding box: 40×29×45 Å

Organism: Branchiostoma floridae (NCBI:txid7739)